Protein AF-A0A351BDU0-F1 (afdb_monomer_lite)

Foldseek 3Di:
DDDPDDPLDDPLNVVLVVLLVVLVVLLVVLVVVDDPSVVVNVVSVVVNVVSVVVLVVCLPPNDPNSHPVNVDDDDD

Sequence (76 aa):
MDKKRIRLWDLPTRVFHWSLVLLVVASFVSGKIGGNAMVWHGRCGLAILGLLSFRLLWGLIGSTYARFLTFLPTPA

pLDDT: mean 87.5, std 9.65, range [55.03, 97.25]

Structure (mmCIF, N/CA/C/O backbone):
data_AF-A0A351BDU0-F1
#
_entry.id   AF-A0A351BDU0-F1
#
loop_
_atom_site.group_PDB
_atom_site.id
_atom_site.type_symbol
_atom_site.label_atom_id
_atom_site.label_alt_id
_atom_site.label_comp_id
_atom_site.label_asym_id
_atom_site.label_entity_id
_atom_site.label_seq_id
_atom_site.pdbx_PDB_ins_code
_atom_site.Cartn_x
_atom_site.Cartn_y
_atom_site.Cartn_z
_atom_site.occupancy
_atom_site.B_iso_or_equiv
_atom_site.auth_seq_id
_atom_site.auth_comp_id
_atom_site.auth_asym_id
_atom_site.auth_atom_id
_atom_site.pdbx_PDB_model_num
ATOM 1 N N . MET A 1 1 ? -35.255 9.731 10.780 1.00 55.03 1 MET A N 1
ATOM 2 C CA . MET A 1 1 ? -34.309 8.608 10.964 1.00 55.03 1 MET A CA 1
ATOM 3 C C . MET A 1 1 ? -32.904 9.128 10.716 1.00 55.03 1 MET A C 1
ATOM 5 O O . MET A 1 1 ? -32.550 9.359 9.564 1.00 55.03 1 MET A O 1
ATOM 9 N N . ASP A 1 2 ? -32.133 9.370 11.773 1.00 61.22 2 ASP A N 1
ATOM 10 C CA . ASP A 1 2 ? -30.735 9.786 11.643 1.00 61.22 2 ASP A CA 1
ATOM 11 C C . ASP A 1 2 ? -29.894 8.648 11.056 1.00 61.22 2 ASP A C 1
ATOM 13 O O . ASP A 1 2 ? -29.683 7.607 11.682 1.00 61.22 2 ASP A O 1
ATOM 17 N N . LYS A 1 3 ? -29.415 8.828 9.821 1.00 67.56 3 LYS A N 1
ATOM 18 C CA . LYS A 1 3 ? -28.466 7.905 9.188 1.00 67.56 3 LYS A CA 1
ATOM 19 C C . LYS A 1 3 ? -27.105 8.066 9.863 1.00 67.56 3 LYS A C 1
ATOM 21 O O . LYS A 1 3 ? -26.302 8.910 9.466 1.00 67.56 3 LYS A O 1
ATOM 26 N N . LYS A 1 4 ? -26.819 7.226 10.859 1.00 74.06 4 LYS A N 1
ATOM 27 C CA . LYS A 1 4 ? -25.490 7.135 11.476 1.00 74.06 4 LYS A CA 1
ATOM 28 C C . LYS A 1 4 ? -24.475 6.684 10.412 1.00 74.06 4 LYS A C 1
ATOM 30 O O . LYS A 1 4 ? -24.471 5.533 9.984 1.00 74.06 4 LYS A O 1
ATOM 35 N N . ARG A 1 5 ? -23.640 7.607 9.926 1.00 73.38 5 ARG A N 1
ATOM 36 C CA . ARG A 1 5 ? -22.580 7.329 8.941 1.00 73.38 5 ARG A CA 1
ATOM 37 C C . ARG A 1 5 ? -21.409 6.646 9.646 1.00 73.38 5 ARG A C 1
ATOM 39 O O . ARG A 1 5 ? -20.635 7.305 10.333 1.00 73.38 5 ARG A O 1
ATOM 46 N N . ILE A 1 6 ? -21.275 5.334 9.473 1.00 74.38 6 ILE A N 1
ATOM 47 C CA . ILE A 1 6 ? -20.135 4.569 9.993 1.00 74.38 6 ILE A CA 1
ATOM 48 C C . ILE A 1 6 ? -18.971 4.708 9.009 1.00 74.38 6 ILE A C 1
ATOM 50 O O . ILE A 1 6 ? -19.106 4.437 7.814 1.00 74.38 6 ILE A O 1
ATOM 54 N N . ARG A 1 7 ? -17.821 5.167 9.502 1.00 70.25 7 ARG A N 1
ATOM 55 C CA . ARG A 1 7 ? -16.621 5.372 8.687 1.00 70.25 7 ARG A CA 1
ATOM 56 C C . ARG A 1 7 ? -15.866 4.040 8.590 1.00 70.25 7 ARG A C 1
ATOM 58 O O . ARG A 1 7 ? -15.040 3.731 9.432 1.00 70.25 7 ARG A O 1
ATOM 65 N N . LEU A 1 8 ? -16.218 3.241 7.581 1.00 73.75 8 LEU A N 1
ATOM 66 C CA . LEU A 1 8 ? -15.657 1.899 7.355 1.00 73.75 8 LEU A CA 1
ATOM 67 C C . LEU A 1 8 ? -14.227 1.924 6.810 1.00 73.75 8 LEU A C 1
ATOM 69 O O . LEU A 1 8 ? -13.438 1.038 7.110 1.00 73.75 8 LEU A O 1
ATOM 73 N N . TRP A 1 9 ? -13.909 2.919 5.975 1.00 76.44 9 TRP A N 1
ATOM 74 C CA . TRP A 1 9 ? -12.627 2.974 5.281 1.00 76.44 9 TRP A CA 1
ATOM 75 C C . TRP A 1 9 ? -11.801 4.162 5.749 1.00 76.44 9 TRP A C 1
ATOM 77 O O . TRP A 1 9 ? -12.102 5.314 5.414 1.00 76.44 9 TRP A O 1
ATOM 87 N N . ASP A 1 10 ? -10.764 3.870 6.525 1.00 84.38 10 ASP A N 1
ATOM 88 C CA . ASP A 1 10 ? -9.909 4.892 7.111 1.00 84.38 10 ASP A CA 1
ATOM 89 C C . ASP A 1 10 ? -9.032 5.574 6.059 1.00 84.38 10 ASP A C 1
ATOM 91 O O . ASP A 1 10 ? -8.601 4.972 5.069 1.00 84.38 10 ASP A O 1
ATOM 95 N N . LEU A 1 11 ? -8.727 6.850 6.309 1.00 87.06 11 LEU A N 1
ATOM 96 C CA . LEU A 1 11 ? -7.856 7.650 5.448 1.00 87.06 11 LEU A CA 1
ATOM 97 C C . LEU A 1 11 ? -6.494 6.977 5.177 1.00 87.06 11 LEU A C 1
ATOM 99 O O . LEU A 1 11 ? -6.112 6.926 4.007 1.00 87.06 11 LEU A O 1
ATOM 103 N N . PRO A 1 12 ? -5.785 6.390 6.167 1.00 86.12 12 PRO A N 1
ATOM 104 C CA . PRO A 1 12 ? -4.481 5.768 5.921 1.00 86.12 12 PRO A CA 1
ATOM 105 C C . PRO A 1 12 ? -4.561 4.565 4.978 1.00 86.12 12 PRO A C 1
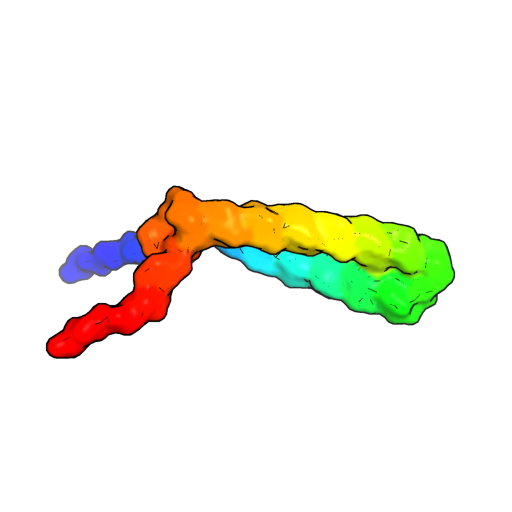ATOM 107 O O . PRO A 1 12 ? -3.705 4.390 4.114 1.00 86.12 12 PRO A O 1
ATOM 110 N N . THR A 1 13 ? -5.625 3.764 5.079 1.00 87.88 13 THR A N 1
ATOM 111 C CA . THR A 1 13 ? -5.842 2.609 4.199 1.00 87.88 13 THR A CA 1
ATOM 112 C C . THR A 1 13 ? -6.134 3.046 2.765 1.00 87.88 13 THR A C 1
ATOM 114 O O . THR A 1 13 ? -5.678 2.394 1.827 1.00 87.88 13 THR 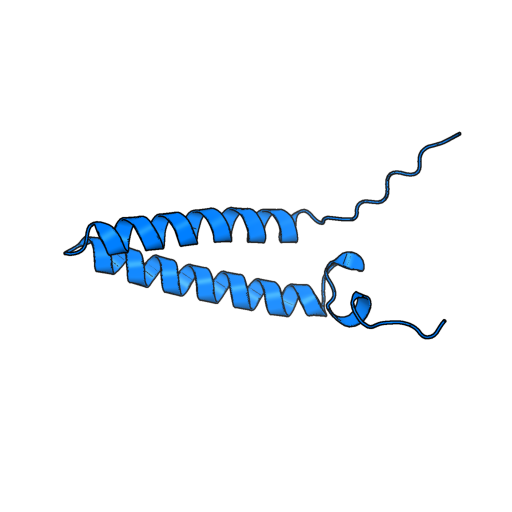A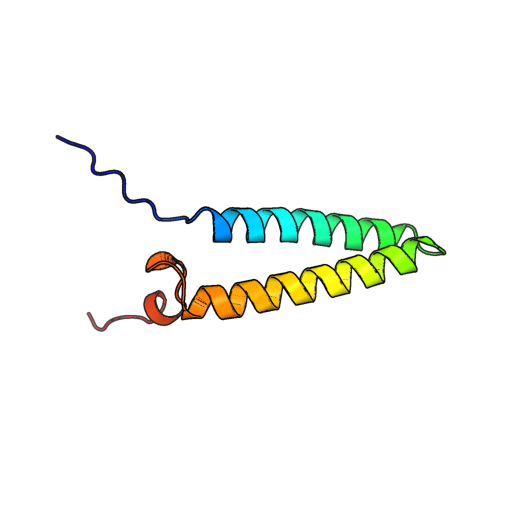 O 1
ATOM 117 N N . ARG A 1 14 ? -6.847 4.164 2.577 1.00 90.38 14 ARG A N 1
ATOM 118 C CA . ARG A 1 14 ? -7.073 4.756 1.249 1.00 90.38 14 ARG A CA 1
ATOM 119 C C . ARG A 1 14 ? -5.776 5.257 0.632 1.00 90.38 14 ARG A C 1
ATOM 121 O O . ARG A 1 14 ? -5.500 4.934 -0.517 1.00 90.38 14 ARG A O 1
ATOM 128 N N . VAL A 1 15 ? -4.983 6.010 1.395 1.00 92.62 15 VAL A N 1
ATOM 129 C CA . VAL A 1 15 ? -3.689 6.528 0.928 1.00 92.62 15 VAL A CA 1
ATOM 130 C C . VAL A 1 15 ? -2.764 5.376 0.549 1.00 92.62 15 VAL A C 1
ATOM 132 O O . VAL A 1 15 ? -2.215 5.386 -0.545 1.00 92.62 15 VAL A O 1
ATOM 135 N N . PHE A 1 16 ? -2.660 4.341 1.388 1.00 92.56 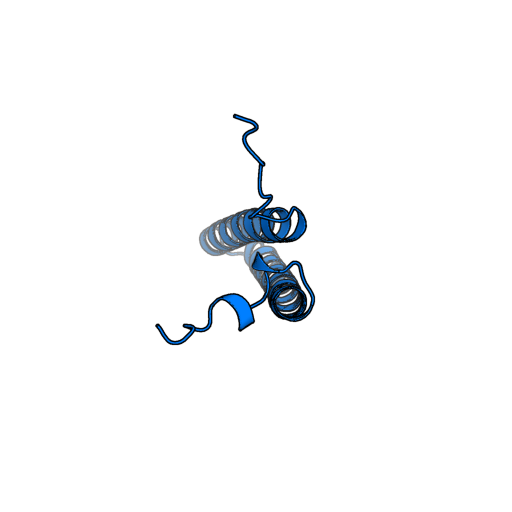16 PHE A N 1
ATOM 136 C CA . PHE A 1 16 ? -1.910 3.131 1.048 1.00 92.56 16 PHE A CA 1
ATOM 137 C C . PHE A 1 16 ? -2.386 2.514 -0.272 1.00 92.56 16 PHE A C 1
ATOM 139 O O . PHE A 1 16 ? -1.566 2.230 -1.140 1.00 92.56 16 PHE A O 1
ATOM 146 N N . HIS A 1 17 ? -3.699 2.327 -0.436 1.00 92.62 17 HIS A N 1
ATOM 147 C CA . HIS A 1 17 ? -4.250 1.666 -1.615 1.00 92.62 17 HIS A CA 1
ATOM 148 C C . HIS A 1 17 ? -3.952 2.447 -2.901 1.00 92.62 17 HIS A C 1
ATOM 150 O O . HIS A 1 17 ? -3.433 1.878 -3.857 1.00 92.62 17 HIS A O 1
ATOM 156 N N . TRP A 1 18 ? -4.206 3.757 -2.911 1.00 96.38 18 TRP A N 1
ATOM 157 C CA . TRP A 1 18 ? -3.954 4.592 -4.089 1.00 96.38 18 TRP A CA 1
ATOM 158 C C . TRP A 1 18 ? -2.461 4.759 -4.390 1.00 96.38 18 TRP A C 1
ATOM 160 O O . TRP A 1 18 ? -2.070 4.702 -5.556 1.00 96.38 18 TRP A O 1
ATOM 170 N N . SER A 1 19 ? -1.613 4.885 -3.366 1.00 95.06 19 SER A N 1
ATOM 171 C CA . SER A 1 19 ? -0.155 4.911 -3.543 1.00 95.06 19 SER A CA 1
ATOM 172 C C . SER A 1 19 ? 0.376 3.595 -4.111 1.00 95.06 19 SER A C 1
ATOM 174 O O . SER A 1 19 ? 1.242 3.609 -4.984 1.00 95.06 19 SER A O 1
ATOM 176 N N . LEU A 1 20 ? -0.165 2.457 -3.661 1.00 96.31 20 LEU A N 1
ATOM 177 C CA . LEU A 1 20 ? 0.192 1.143 -4.192 1.00 96.31 20 LEU A CA 1
ATOM 178 C C . LEU A 1 20 ? -0.181 1.031 -5.673 1.00 96.31 20 LEU A C 1
ATOM 180 O O . LEU A 1 20 ? 0.655 0.618 -6.471 1.00 96.31 20 LEU A O 1
ATOM 184 N N . VAL A 1 21 ? -1.398 1.442 -6.051 1.00 97.25 21 VAL A N 1
ATOM 185 C CA . VAL A 1 21 ? -1.844 1.450 -7.456 1.00 97.25 21 VAL A CA 1
ATOM 186 C C . VAL A 1 21 ? -0.893 2.278 -8.322 1.00 97.25 21 VAL A C 1
ATOM 188 O O . VAL A 1 21 ? -0.409 1.782 -9.338 1.00 97.25 21 VAL A O 1
ATOM 191 N N . LEU A 1 22 ? -0.560 3.503 -7.901 1.00 97.19 22 LEU A N 1
ATOM 192 C CA . LEU A 1 22 ? 0.369 4.371 -8.631 1.00 97.19 22 LEU A CA 1
ATOM 193 C C . LEU A 1 22 ? 1.753 3.735 -8.807 1.00 97.19 22 LEU A C 1
ATOM 195 O O . LEU A 1 22 ? 2.302 3.751 -9.908 1.00 97.19 22 LEU A O 1
ATOM 199 N N . LEU A 1 23 ? 2.310 3.150 -7.745 1.00 96.19 23 LEU A N 1
ATOM 200 C CA . LEU A 1 23 ? 3.630 2.522 -7.801 1.00 96.19 23 LEU A CA 1
ATOM 201 C C . LEU A 1 23 ? 3.648 1.254 -8.650 1.00 96.19 23 LEU A C 1
ATOM 203 O O . LEU A 1 23 ? 4.632 1.013 -9.346 1.00 96.19 23 LEU A O 1
ATOM 207 N N . VAL A 1 24 ? 2.580 0.457 -8.625 1.00 96.69 24 VAL A N 1
ATOM 208 C CA . VAL A 1 24 ? 2.461 -0.734 -9.475 1.00 96.69 24 VAL A CA 1
ATOM 209 C C . VAL A 1 24 ? 2.376 -0.330 -10.945 1.00 96.69 24 VAL A C 1
ATOM 211 O O . VAL A 1 24 ? 3.081 -0.909 -11.768 1.00 96.69 24 VAL A O 1
ATOM 214 N N . VAL A 1 25 ? 1.593 0.699 -11.282 1.00 97.25 25 VAL A N 1
ATOM 215 C CA . VAL A 1 25 ? 1.523 1.227 -12.655 1.00 97.25 25 VAL A CA 1
ATOM 216 C C . VAL A 1 25 ? 2.883 1.773 -13.098 1.00 97.25 25 VAL A C 1
ATOM 218 O O . VAL A 1 25 ? 3.357 1.424 -14.179 1.00 97.25 25 VAL A O 1
ATOM 221 N N . ALA A 1 26 ? 3.558 2.563 -12.259 1.00 94.94 26 ALA A N 1
ATOM 222 C CA . ALA A 1 26 ? 4.895 3.082 -12.555 1.00 94.94 26 ALA A CA 1
ATOM 223 C C . ALA A 1 26 ? 5.930 1.956 -12.730 1.00 94.94 26 ALA A C 1
ATOM 225 O O . ALA A 1 26 ? 6.747 1.994 -13.654 1.00 94.94 26 ALA A O 1
ATOM 226 N N . SER A 1 27 ? 5.868 0.924 -11.887 1.00 94.94 27 SER A N 1
ATOM 227 C CA . SER A 1 27 ? 6.712 -0.270 -11.979 1.00 94.94 27 SER A CA 1
ATOM 228 C C . SER A 1 27 ? 6.458 -1.045 -13.277 1.00 94.94 27 SER A C 1
ATOM 230 O O . SER A 1 27 ? 7.401 -1.425 -13.971 1.00 94.94 27 SER A O 1
ATOM 232 N N . PHE A 1 28 ? 5.194 -1.210 -13.671 1.00 95.81 28 PHE A N 1
ATOM 233 C CA . PHE A 1 28 ? 4.828 -1.872 -14.920 1.00 95.81 28 PHE A CA 1
ATOM 234 C C . PHE A 1 28 ? 5.337 -1.106 -16.148 1.00 95.81 28 PHE A C 1
ATOM 236 O O . PHE A 1 28 ? 5.990 -1.687 -17.015 1.00 95.81 28 PHE A O 1
ATOM 243 N N . VAL A 1 29 ? 5.098 0.208 -16.207 1.00 95.88 29 VAL A N 1
ATOM 244 C CA . VAL A 1 29 ? 5.534 1.059 -17.327 1.00 95.88 29 VAL A CA 1
ATOM 245 C C . VAL A 1 29 ? 7.059 1.088 -17.434 1.00 95.88 29 VAL A C 1
ATOM 247 O O . VAL A 1 29 ? 7.601 0.889 -18.519 1.00 95.88 29 VAL A O 1
ATOM 250 N N . SER A 1 30 ? 7.764 1.272 -16.317 1.00 94.62 30 SER A N 1
ATOM 251 C CA . SER A 1 30 ? 9.234 1.272 -16.304 1.00 94.62 30 SER A CA 1
ATOM 252 C C . SER A 1 30 ? 9.830 -0.077 -16.718 1.00 94.62 30 SER A C 1
ATOM 254 O O . SER A 1 30 ? 10.809 -0.101 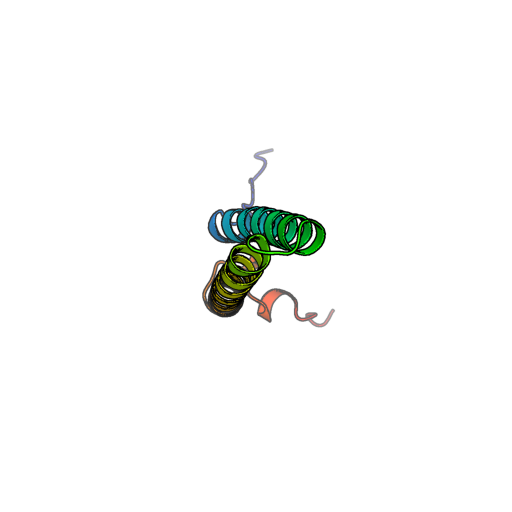-17.464 1.00 94.62 30 SER A O 1
ATOM 256 N N . GLY A 1 31 ? 9.201 -1.191 -16.329 1.00 93.06 31 GLY A N 1
ATOM 257 C CA . GLY A 1 31 ? 9.584 -2.528 -16.785 1.00 93.06 31 GLY A CA 1
ATOM 258 C C . GLY A 1 31 ? 9.362 -2.736 -18.287 1.00 93.06 31 GLY A C 1
ATOM 259 O O . GLY A 1 31 ? 10.183 -3.367 -18.948 1.00 93.06 31 GLY A O 1
ATOM 260 N N . LYS A 1 32 ? 8.288 -2.167 -18.854 1.00 93.75 32 LYS A N 1
ATOM 261 C CA . LYS A 1 32 ? 8.012 -2.224 -20.300 1.00 93.75 32 LYS A CA 1
ATOM 262 C C . LYS A 1 32 ? 8.965 -1.366 -21.133 1.00 93.75 32 LYS A C 1
ATOM 264 O O . LYS A 1 32 ? 9.281 -1.770 -22.246 1.00 93.75 32 LYS A O 1
ATOM 269 N N . ILE A 1 33 ? 9.400 -0.213 -20.619 1.00 94.25 33 ILE A N 1
ATOM 270 C CA . ILE A 1 33 ? 10.361 0.672 -21.301 1.00 94.25 33 ILE A CA 1
ATOM 271 C C . ILE A 1 33 ? 11.767 0.052 -21.304 1.00 94.25 33 ILE A C 1
ATOM 273 O O . ILE A 1 33 ? 12.465 0.116 -22.313 1.00 94.25 33 ILE A O 1
ATOM 277 N N . GLY A 1 34 ? 12.182 -0.567 -20.194 1.00 88.50 34 GLY A N 1
ATOM 278 C CA . GLY A 1 34 ? 13.508 -1.171 -20.067 1.00 88.50 34 GLY A CA 1
ATOM 279 C C . GLY A 1 34 ? 14.659 -0.150 -20.058 1.00 88.50 34 GLY A C 1
ATOM 280 O O . GLY A 1 34 ? 14.470 1.051 -19.847 1.00 88.50 34 GLY A O 1
ATOM 281 N N . GLY A 1 35 ? 15.895 -0.633 -20.227 1.00 92.50 35 GLY A N 1
ATOM 282 C CA . GLY A 1 35 ? 17.099 0.207 -20.212 1.00 92.50 35 GLY A CA 1
ATOM 283 C C . GLY A 1 35 ? 17.276 0.969 -18.892 1.00 92.50 35 GLY A C 1
ATOM 284 O O . GLY A 1 35 ? 17.154 0.394 -17.811 1.00 92.50 35 GLY A O 1
ATOM 285 N N . ASN A 1 36 ? 17.520 2.282 -18.967 1.00 91.50 36 ASN A N 1
ATOM 286 C CA . ASN A 1 36 ? 17.709 3.125 -17.779 1.00 91.50 36 ASN A CA 1
ATOM 287 C C . ASN A 1 36 ? 16.447 3.208 -16.887 1.00 91.50 36 ASN A C 1
ATOM 289 O O . ASN A 1 36 ? 16.537 3.536 -15.703 1.00 91.50 36 ASN A O 1
ATOM 293 N N . ALA A 1 37 ? 15.263 2.869 -17.417 1.00 90.88 37 ALA A N 1
ATOM 294 C CA . ALA A 1 37 ? 14.029 2.836 -16.635 1.00 90.88 37 ALA A CA 1
ATOM 295 C C . ALA A 1 37 ? 13.999 1.691 -15.603 1.00 90.88 37 ALA A C 1
ATOM 297 O O . ALA A 1 37 ? 13.261 1.790 -14.624 1.00 90.88 37 ALA A O 1
ATOM 298 N N . MET A 1 38 ? 14.838 0.652 -15.729 1.00 93.50 38 MET A N 1
ATOM 299 C CA . MET A 1 38 ? 14.890 -0.430 -14.732 1.00 93.50 38 MET A CA 1
ATOM 300 C C . MET A 1 38 ? 15.381 0.026 -13.353 1.00 93.50 38 MET A C 1
ATOM 302 O O . MET A 1 38 ? 14.995 -0.556 -12.339 1.00 93.50 38 MET A O 1
ATOM 306 N N . VAL A 1 39 ? 16.153 1.114 -13.280 1.00 94.38 39 VAL A N 1
ATOM 307 C CA . VAL A 1 39 ? 16.506 1.737 -11.993 1.00 94.38 39 VAL A CA 1
ATOM 308 C C . VAL A 1 39 ? 15.247 2.244 -11.286 1.00 94.38 39 VAL A C 1
ATOM 310 O O . VAL A 1 39 ? 15.081 2.056 -10.079 1.00 94.38 39 VAL A O 1
ATOM 313 N N . TRP A 1 40 ? 14.327 2.851 -12.040 1.00 93.81 40 TRP A N 1
ATOM 314 C CA . TRP A 1 40 ? 13.038 3.299 -11.518 1.00 93.81 40 TRP A CA 1
ATOM 315 C C . TRP A 1 40 ? 12.130 2.128 -11.157 1.00 93.81 40 TRP A C 1
ATOM 317 O O . TRP A 1 40 ? 11.522 2.172 -10.091 1.00 93.81 40 TRP A O 1
ATOM 327 N N . HIS A 1 41 ? 12.115 1.055 -11.953 1.00 94.50 41 HIS A N 1
ATOM 328 C CA . HIS A 1 41 ? 11.405 -0.182 -11.611 1.00 94.50 41 HIS A CA 1
ATOM 329 C C . HIS A 1 41 ? 11.842 -0.724 -10.239 1.00 94.50 41 HIS A C 1
ATOM 331 O O . HIS A 1 41 ? 11.005 -0.967 -9.367 1.00 94.50 41 HIS A O 1
ATOM 337 N N . GLY A 1 42 ? 13.157 -0.819 -9.999 1.00 94.00 42 GLY A N 1
ATOM 338 C CA . GLY A 1 42 ? 13.706 -1.262 -8.713 1.00 94.00 42 GLY A CA 1
ATOM 339 C C . GLY A 1 42 ? 13.332 -0.345 -7.542 1.00 94.00 42 GLY A C 1
ATOM 340 O O . GLY A 1 42 ? 12.931 -0.822 -6.479 1.00 94.00 42 GLY A O 1
ATOM 341 N N . ARG A 1 43 ? 13.382 0.980 -7.740 1.00 96.12 43 ARG A N 1
ATOM 342 C CA . ARG A 1 43 ? 12.949 1.966 -6.730 1.00 96.12 43 ARG A CA 1
ATOM 343 C C . ARG A 1 43 ? 11.456 1.854 -6.418 1.00 96.12 43 ARG A C 1
ATOM 345 O O . ARG A 1 43 ? 11.081 1.902 -5.248 1.00 96.12 43 ARG A O 1
ATOM 352 N N . CYS A 1 44 ? 10.615 1.668 -7.435 1.00 95.81 44 CYS A N 1
ATOM 353 C CA . CYS A 1 44 ? 9.187 1.421 -7.250 1.00 95.81 44 CYS A CA 1
ATOM 354 C C . CYS A 1 44 ? 8.951 0.128 -6.462 1.00 95.81 44 CYS A C 1
ATOM 356 O O . CYS A 1 44 ? 8.127 0.127 -5.551 1.00 95.81 44 CYS A O 1
ATOM 358 N N . GLY A 1 45 ? 9.707 -0.938 -6.742 1.00 95.38 45 GLY A N 1
ATOM 359 C CA . GLY A 1 45 ? 9.664 -2.184 -5.971 1.00 95.38 45 GLY A CA 1
ATOM 360 C C . GLY A 1 45 ? 9.982 -1.979 -4.486 1.00 95.38 45 GLY A C 1
ATOM 361 O O . GLY A 1 45 ? 9.215 -2.409 -3.626 1.00 95.38 45 GLY A O 1
ATOM 362 N N . LEU A 1 46 ? 11.054 -1.248 -4.171 1.00 97.00 46 LEU A N 1
ATOM 363 C CA . LEU A 1 46 ? 11.411 -0.889 -2.791 1.00 97.00 46 LEU A CA 1
ATOM 364 C C . LEU A 1 46 ? 10.321 -0.060 -2.095 1.00 97.00 46 LEU A C 1
ATOM 366 O O . LEU A 1 46 ? 9.983 -0.326 -0.942 1.00 97.00 46 LEU A O 1
ATOM 370 N N . ALA A 1 47 ? 9.729 0.910 -2.795 1.00 96.38 47 ALA A N 1
ATOM 371 C CA . ALA A 1 47 ? 8.627 1.704 -2.257 1.00 96.38 47 ALA A CA 1
ATOM 372 C C . ALA A 1 47 ? 7.371 0.852 -1.991 1.00 96.38 47 ALA A C 1
ATOM 374 O O . ALA A 1 47 ? 6.724 1.018 -0.955 1.00 96.38 47 ALA A O 1
ATOM 375 N N . ILE A 1 48 ? 7.051 -0.097 -2.880 1.00 97.12 48 ILE A N 1
ATOM 376 C CA . ILE A 1 48 ? 5.954 -1.059 -2.693 1.00 97.12 48 ILE A CA 1
ATOM 377 C C . ILE A 1 48 ? 6.205 -1.925 -1.456 1.00 97.12 48 ILE A C 1
ATOM 379 O O . ILE A 1 48 ? 5.296 -2.083 -0.643 1.00 97.12 48 ILE A O 1
ATOM 383 N N . LEU A 1 49 ? 7.425 -2.438 -1.269 1.00 96.75 49 LEU A N 1
ATOM 384 C CA . LEU A 1 49 ? 7.785 -3.199 -0.068 1.00 96.75 49 LEU A CA 1
ATOM 385 C C . LEU A 1 49 ? 7.591 -2.368 1.207 1.00 96.75 49 LEU A C 1
ATOM 387 O O . LEU 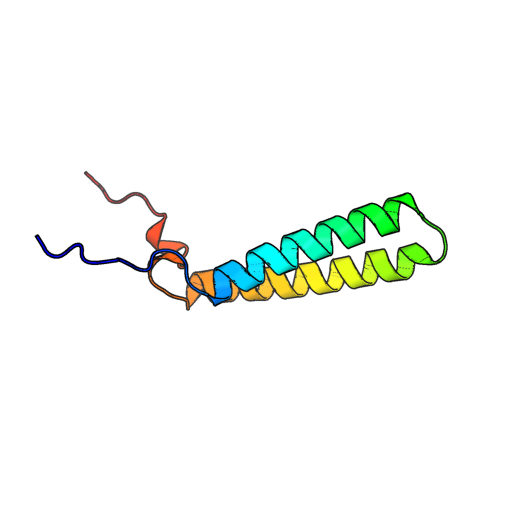A 1 49 ? 6.993 -2.852 2.166 1.00 96.75 49 LEU A O 1
ATOM 391 N N . GLY A 1 50 ? 8.018 -1.102 1.206 1.00 96.06 50 GLY A N 1
ATOM 392 C CA . GLY A 1 50 ? 7.784 -0.184 2.324 1.00 96.06 50 GLY A CA 1
ATOM 393 C C . GLY A 1 50 ? 6.295 0.023 2.626 1.00 96.06 50 GLY A C 1
ATOM 394 O O . GLY A 1 50 ? 5.874 -0.064 3.782 1.00 96.06 50 GLY A O 1
ATOM 395 N N . LEU A 1 51 ? 5.476 0.229 1.590 1.00 95.06 51 LEU A N 1
ATOM 396 C CA . LEU A 1 51 ? 4.024 0.349 1.736 1.00 95.06 51 LEU A CA 1
ATOM 397 C C . LEU A 1 51 ? 3.388 -0.935 2.279 1.00 95.06 51 LEU A C 1
ATOM 399 O O . LEU A 1 51 ? 2.498 -0.859 3.126 1.00 95.06 51 LEU A O 1
ATOM 403 N N . LEU A 1 52 ? 3.821 -2.109 1.816 1.00 95.31 52 LEU A N 1
ATOM 404 C CA . LEU A 1 52 ? 3.314 -3.394 2.305 1.00 95.31 52 LEU A CA 1
ATOM 405 C C . LEU A 1 52 ? 3.661 -3.607 3.781 1.00 95.31 52 LEU A C 1
ATOM 407 O O . LEU A 1 52 ? 2.786 -3.997 4.553 1.00 95.31 52 LEU A O 1
ATOM 411 N N . SER A 1 53 ? 4.879 -3.266 4.204 1.00 95.38 53 SER A N 1
ATOM 412 C CA . SER A 1 53 ? 5.264 -3.283 5.621 1.00 95.38 53 SER A CA 1
ATOM 413 C C . SER A 1 53 ? 4.377 -2.358 6.455 1.00 95.38 53 SER A C 1
ATOM 415 O O . SER A 1 53 ? 3.831 -2.779 7.476 1.00 95.38 53 SER A O 1
ATOM 417 N N . PHE A 1 54 ? 4.141 -1.126 5.985 1.00 92.69 54 PHE A N 1
ATOM 418 C CA . PHE A 1 54 ? 3.180 -0.216 6.615 1.00 92.69 54 PHE A CA 1
ATOM 419 C C . PHE A 1 54 ? 1.783 -0.846 6.708 1.00 92.69 54 PHE A C 1
ATOM 421 O O . PHE A 1 54 ? 1.140 -0.772 7.754 1.00 92.69 54 PHE A O 1
ATOM 428 N N . ARG A 1 55 ? 1.312 -1.509 5.647 1.00 91.62 55 ARG A N 1
ATOM 429 C CA . ARG A 1 55 ? -0.007 -2.151 5.617 1.00 91.62 55 ARG A CA 1
ATOM 430 C C . ARG A 1 55 ? -0.134 -3.299 6.607 1.00 91.62 55 ARG A C 1
ATOM 432 O O . ARG A 1 55 ? -1.214 -3.445 7.188 1.00 91.62 55 ARG A O 1
ATOM 439 N N . LEU A 1 56 ? 0.913 -4.102 6.777 1.00 91.44 56 LEU A N 1
ATOM 440 C CA . LEU A 1 56 ? 0.945 -5.189 7.755 1.00 91.44 56 LEU A CA 1
ATOM 441 C C . LEU A 1 56 ? 0.858 -4.629 9.174 1.00 91.44 56 LEU A C 1
ATOM 443 O O . LEU A 1 56 ? -0.024 -5.035 9.926 1.00 91.44 56 LEU A O 1
ATOM 447 N N . LEU A 1 57 ? 1.683 -3.629 9.499 1.00 91.69 57 LEU A N 1
ATOM 448 C CA . LEU A 1 57 ? 1.634 -2.946 10.795 1.00 91.69 57 LEU A CA 1
ATOM 449 C C . LEU A 1 57 ? 0.255 -2.321 11.039 1.00 91.69 57 LEU A C 1
ATOM 451 O O . LEU A 1 57 ? -0.370 -2.569 12.069 1.00 91.69 57 LEU A O 1
ATOM 455 N N . TRP A 1 58 ? -0.276 -1.585 10.062 1.00 90.88 58 TRP A N 1
ATOM 456 C CA . TRP A 1 58 ? -1.597 -0.960 10.153 1.00 90.88 58 TRP A CA 1
ATOM 457 C C . TRP A 1 58 ? -2.734 -1.983 10.285 1.00 90.88 58 TRP A C 1
ATOM 459 O O . TRP A 1 58 ? -3.742 -1.710 10.929 1.00 90.88 58 TRP A O 1
ATOM 469 N N . GLY A 1 59 ? -2.573 -3.183 9.725 1.00 87.31 59 GLY A N 1
ATOM 470 C CA . GLY A 1 59 ? -3.507 -4.294 9.902 1.00 87.31 59 GLY A CA 1
ATOM 471 C C . GLY A 1 59 ? -3.464 -4.948 11.286 1.00 87.31 59 GLY A C 1
ATOM 472 O O . GLY A 1 59 ? -4.327 -5.768 11.589 1.00 87.31 59 GLY A O 1
ATOM 473 N N . LEU A 1 60 ? -2.506 -4.588 12.138 1.00 85.69 60 LEU A N 1
ATOM 474 C CA . LEU A 1 60 ? -2.433 -5.046 13.526 1.00 85.69 60 LEU A CA 1
ATOM 475 C C . LEU A 1 60 ? -2.913 -3.960 14.496 1.00 85.69 60 LEU A C 1
ATOM 477 O O . LEU A 1 60 ? -3.754 -4.231 15.351 1.00 85.69 60 LEU A O 1
ATOM 481 N N . ILE A 1 61 ? -2.429 -2.723 14.335 1.00 86.75 61 ILE A N 1
ATOM 482 C CA . ILE A 1 61 ? -2.679 -1.623 15.288 1.00 86.75 61 ILE A CA 1
ATOM 483 C C . ILE A 1 61 ? -3.729 -0.602 14.829 1.00 86.75 61 ILE A C 1
ATOM 485 O O . ILE A 1 61 ? -4.125 0.258 15.612 1.00 86.75 61 ILE A O 1
ATOM 489 N N . GLY A 1 62 ? -4.173 -0.661 13.571 1.00 81.25 62 GLY A N 1
ATOM 490 C CA . GLY A 1 62 ? -5.052 0.343 12.973 1.00 81.25 62 GLY A CA 1
ATOM 491 C C . GLY A 1 62 ? -6.485 0.345 13.517 1.00 81.25 62 GLY A C 1
ATOM 492 O O . GLY A 1 62 ? -6.817 -0.271 14.534 1.00 81.25 62 GLY A O 1
ATOM 493 N N . SER A 1 63 ? -7.356 1.065 12.811 1.00 80.19 63 SER A N 1
ATOM 494 C CA . SER A 1 63 ? -8.795 1.159 13.094 1.00 80.19 63 SER A CA 1
ATOM 495 C C . SER A 1 63 ? -9.477 -0.211 13.099 1.00 80.19 63 SER A C 1
ATOM 497 O O . SER A 1 63 ? -9.005 -1.149 12.457 1.00 80.19 63 SER A O 1
ATOM 499 N N . THR A 1 64 ? -10.619 -0.324 13.778 1.00 76.94 64 THR A N 1
ATOM 500 C CA . THR A 1 64 ? -11.358 -1.584 13.964 1.00 76.94 64 THR A CA 1
ATOM 501 C C . THR A 1 64 ? -11.577 -2.350 12.657 1.00 76.94 64 THR A C 1
ATOM 503 O O . THR A 1 64 ? -11.406 -3.562 12.632 1.00 76.94 64 THR A O 1
ATOM 506 N N . TYR A 1 65 ? -11.881 -1.665 11.553 1.00 78.44 65 TYR A N 1
ATOM 507 C CA . TYR A 1 65 ? -12.118 -2.299 10.247 1.00 78.44 65 TYR A CA 1
ATOM 508 C C . TYR A 1 65 ? -10.846 -2.539 9.422 1.00 78.44 65 TYR A C 1
ATOM 510 O O . TYR A 1 65 ? -10.880 -3.257 8.426 1.00 78.44 65 TYR A O 1
ATOM 518 N N . ALA A 1 66 ? -9.716 -1.953 9.820 1.00 78.75 66 ALA A N 1
ATOM 519 C CA . ALA A 1 66 ? -8.427 -2.178 9.176 1.00 78.75 66 ALA A CA 1
ATOM 520 C C . ALA A 1 66 ? -7.713 -3.430 9.712 1.00 78.75 66 ALA A C 1
ATOM 522 O O . ALA A 1 66 ? -6.839 -3.971 9.022 1.00 78.75 66 ALA A O 1
ATOM 523 N N . ARG A 1 67 ? -8.068 -3.869 10.931 1.00 83.75 67 ARG A N 1
ATOM 524 C CA . ARG A 1 67 ? -7.413 -4.983 11.621 1.00 83.75 67 ARG A CA 1
ATOM 525 C C . ARG A 1 67 ? -7.731 -6.327 10.979 1.00 83.75 67 ARG A C 1
ATOM 527 O O . ARG A 1 67 ? -8.877 -6.607 10.649 1.00 83.75 67 ARG A O 1
ATOM 534 N N . PHE A 1 68 ? -6.724 -7.193 10.885 1.00 81.25 68 PHE A N 1
ATOM 535 C CA . PHE A 1 68 ? -6.900 -8.533 10.323 1.00 81.25 68 PHE A CA 1
ATOM 536 C C . PHE A 1 68 ? -7.798 -9.432 11.181 1.00 81.25 68 PHE A C 1
ATOM 538 O O . PHE A 1 68 ? -8.496 -10.289 10.650 1.00 81.25 68 PHE A O 1
ATOM 545 N N . LEU A 1 69 ? -7.826 -9.199 12.497 1.00 76.81 69 LEU A N 1
ATOM 546 C CA . LEU A 1 69 ? -8.650 -9.954 13.448 1.00 76.81 69 LEU A CA 1
ATOM 547 C C . LEU A 1 69 ? -10.151 -9.830 13.165 1.00 76.81 69 LEU A C 1
ATOM 549 O O . LEU A 1 69 ? -10.904 -10.759 13.423 1.00 76.81 69 LEU A O 1
ATOM 553 N N . THR A 1 70 ? -10.581 -8.707 12.594 1.00 75.81 70 THR A N 1
ATOM 554 C CA . THR A 1 70 ? -11.986 -8.437 12.268 1.00 75.81 70 THR A CA 1
ATOM 555 C C . THR A 1 70 ? -12.464 -9.224 11.042 1.00 75.81 70 THR A C 1
ATOM 557 O O . THR A 1 70 ? -13.656 -9.227 10.754 1.00 75.81 70 THR A O 1
ATOM 560 N N . PHE A 1 71 ? -11.555 -9.891 10.318 1.00 79.38 71 PHE A N 1
ATOM 561 C CA . PHE A 1 71 ? -11.888 -10.789 9.207 1.00 79.38 71 PHE A CA 1
ATOM 562 C C . PHE A 1 71 ? -12.100 -12.242 9.642 1.00 79.38 71 PHE A C 1
ATOM 564 O O . PHE A 1 71 ? -12.485 -13.066 8.813 1.00 79.38 71 PHE A O 1
ATOM 571 N N . LEU A 1 72 ? -11.838 -12.578 10.909 1.00 80.75 72 LEU A N 1
ATOM 572 C CA . LEU A 1 72 ? -12.086 -13.924 11.411 1.00 80.75 72 LEU A CA 1
ATOM 573 C C . LEU A 1 72 ? -13.600 -14.174 11.495 1.00 80.75 72 LEU A C 1
ATOM 575 O O . LEU A 1 72 ? -14.320 -13.330 12.035 1.00 80.75 72 LEU A O 1
ATOM 579 N N . PRO A 1 73 ? -14.098 -15.321 10.997 1.00 75.56 73 PRO A N 1
ATOM 580 C CA . PRO A 1 73 ? -15.491 -15.696 11.185 1.00 75.56 73 PRO A CA 1
ATOM 581 C C . PRO A 1 73 ? -15.799 -15.806 12.682 1.00 75.56 73 PRO A C 1
ATOM 583 O O . PRO A 1 73 ? -15.093 -16.501 13.413 1.00 75.56 73 PRO A O 1
ATOM 586 N N . THR A 1 74 ? -16.857 -15.144 13.144 1.00 76.88 74 THR A N 1
ATOM 587 C CA . THR A 1 74 ? -17.430 -15.408 14.467 1.00 76.88 74 THR A CA 1
ATOM 588 C C . THR A 1 74 ? -18.441 -16.553 14.362 1.00 76.88 74 THR A C 1
ATOM 590 O O . THR A 1 74 ? -19.154 -16.611 13.356 1.00 76.88 74 THR A O 1
ATOM 593 N N . PRO A 1 75 ? -18.520 -17.457 15.359 1.00 76.19 75 PRO A N 1
ATOM 594 C CA . PRO A 1 75 ? -19.562 -18.482 15.404 1.00 76.19 75 PRO A CA 1
ATOM 595 C C . PRO A 1 75 ? -20.959 -17.854 15.292 1.00 76.19 75 PRO A C 1
ATOM 597 O O . PRO A 1 75 ? -21.167 -16.744 15.788 1.00 76.19 75 PRO A O 1
ATOM 600 N N . ALA A 1 76 ? -21.869 -18.558 14.615 1.00 70.81 76 ALA A N 1
ATOM 601 C CA . ALA A 1 76 ? -23.273 -18.175 14.460 1.00 70.81 76 ALA A CA 1
ATOM 602 C C . ALA A 1 76 ? -24.102 -18.514 15.705 1.00 70.81 76 ALA A C 1
ATOM 604 O O . ALA A 1 76 ? -23.783 -19.538 16.354 1.00 70.81 76 ALA A O 1
#

Radius of gyration: 17.28 Å; chains: 1; bounding box: 52×28×37 Å

Secondary structure (DSSP, 8-state):
--------S-HHHHHHHHHHHHHHHHHHHHHHH-TTHHHHHHHHHHHHHHHHHHHHHHHHHS-TTTSGGGGSPPP-